Protein AF-A0A0G1Y356-F1 (afdb_monomer_lite)

pLDDT: mean 76.38, std 13.42, range [45.78, 93.81]

Foldseek 3Di:
DDDPPDPVPVVDPPDQFDDQDPNDGDGPVNVVVVVVLVCCLVCVVVVCVVVVHDDDPVRVVVVSVVVVVCCVVVVLVVCCVPPNVVCVVPPVVVSVPPVDDDPDPVVVD

Secondary structure (DSSP, 8-state):
------GGGTTS-S-SEEEEETTEEEEHHHHHHHHHHHHHHHHHHHHHHHTT----HHHHHHHHHHHHHHHHHHHHHHHHHHH-HHHHHH-TTTTT-TT-PPPPGGG--

Sequence (109 aa):
MIAKSYDMFSLFPSRRVALEVFGFPIHWYGIMYLLAFLLAYFLLPRLQRQRGVSLLRDDWATVLSWGVIGVLVGGRLGYVLFYAPELLLRDPLEDLKVWRRLPSPASRA

Radius of gyration: 20.51 Å; chains: 1; bounding box: 39×59×53 Å

Structure (mmCIF, N/CA/C/O backbone):
data_AF-A0A0G1Y356-F1
#
_entry.id   AF-A0A0G1Y356-F1
#
loop_
_atom_site.group_PDB
_atom_site.id
_atom_site.type_symbol
_atom_site.label_atom_id
_atom_site.label_alt_id
_atom_site.label_comp_id
_atom_site.label_asym_id
_atom_site.label_entity_id
_atom_site.label_seq_id
_atom_site.pdbx_PDB_ins_code
_atom_site.Cartn_x
_atom_site.Cartn_y
_atom_site.Cartn_z
_atom_site.occupancy
_atom_site.B_iso_or_equiv
_atom_site.auth_seq_id
_atom_site.auth_comp_id
_atom_site.auth_asym_id
_atom_site.auth_atom_id
_atom_site.pdbx_PDB_model_num
ATOM 1 N N . MET A 1 1 ? 11.962 -48.893 -7.503 1.00 51.31 1 MET A N 1
ATOM 2 C CA . MET A 1 1 ? 12.078 -47.987 -6.342 1.00 51.31 1 MET A CA 1
ATOM 3 C C . MET A 1 1 ? 12.840 -46.760 -6.821 1.00 51.31 1 MET A C 1
ATOM 5 O O . MET A 1 1 ? 13.997 -46.945 -7.145 1.00 51.31 1 MET A O 1
ATOM 9 N N . ILE A 1 2 ? 12.178 -45.606 -7.002 1.00 45.78 2 ILE A N 1
ATOM 10 C CA . ILE A 1 2 ? 12.708 -44.222 -6.936 1.00 45.78 2 ILE A CA 1
ATOM 11 C C . ILE A 1 2 ? 11.519 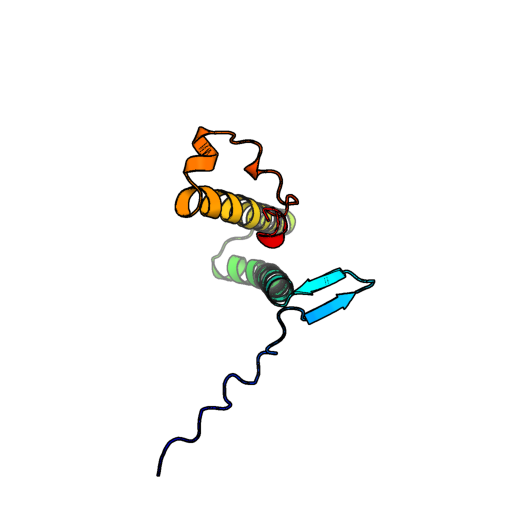-43.269 -7.193 1.00 45.78 2 ILE A C 1
ATOM 13 O O . ILE A 1 2 ? 10.895 -43.306 -8.245 1.00 45.78 2 ILE A O 1
ATOM 17 N N . ALA A 1 3 ? 11.184 -42.528 -6.133 1.00 46.12 3 ALA A N 1
ATOM 18 C CA . ALA A 1 3 ? 10.336 -41.340 -5.995 1.00 46.12 3 ALA A CA 1
ATOM 19 C C . ALA A 1 3 ? 9.134 -41.133 -6.947 1.00 46.12 3 ALA A C 1
ATOM 21 O O . ALA A 1 3 ? 9.274 -40.664 -8.072 1.00 46.12 3 ALA A O 1
ATOM 22 N N . LYS A 1 4 ? 7.917 -41.302 -6.402 1.00 49.59 4 LYS A N 1
ATOM 23 C CA . LYS A 1 4 ? 6.765 -40.463 -6.775 1.00 49.59 4 LYS A CA 1
ATOM 24 C C . LYS A 1 4 ? 7.175 -39.002 -6.545 1.00 49.59 4 LYS A C 1
ATOM 26 O O . LYS A 1 4 ? 7.197 -38.552 -5.402 1.00 49.59 4 LYS A O 1
ATOM 31 N N . SER A 1 5 ? 7.556 -38.296 -7.606 1.00 53.97 5 SER A N 1
ATOM 32 C CA . SER A 1 5 ? 7.745 -36.846 -7.568 1.00 53.97 5 SER A CA 1
ATOM 33 C C . SER A 1 5 ? 6.423 -36.205 -7.166 1.00 53.97 5 SER A C 1
ATOM 35 O O . SER A 1 5 ? 5.384 -36.487 -7.752 1.00 53.97 5 SER A O 1
ATOM 37 N N . TYR A 1 6 ? 6.452 -35.411 -6.103 1.00 59.44 6 TYR A N 1
ATOM 38 C CA . TYR A 1 6 ? 5.269 -34.824 -5.495 1.00 59.44 6 TYR A CA 1
ATOM 39 C C . TYR A 1 6 ? 4.545 -33.886 -6.477 1.00 59.44 6 TYR A C 1
ATOM 41 O O . TYR A 1 6 ? 4.908 -32.720 -6.611 1.00 59.44 6 TYR A O 1
ATOM 49 N N . ASP A 1 7 ? 3.444 -34.366 -7.060 1.00 58.03 7 ASP A N 1
ATOM 50 C CA . ASP A 1 7 ? 2.407 -33.585 -7.763 1.00 58.03 7 ASP A CA 1
ATOM 51 C C . ASP A 1 7 ? 1.726 -32.520 -6.873 1.00 58.03 7 ASP A C 1
ATOM 53 O O . ASP A 1 7 ? 0.841 -31.788 -7.313 1.00 58.03 7 ASP A O 1
ATOM 57 N N . MET A 1 8 ? 2.139 -32.388 -5.611 1.00 54.41 8 MET A N 1
ATOM 58 C CA . MET A 1 8 ? 1.540 -31.516 -4.600 1.00 54.41 8 MET A CA 1
ATOM 59 C C . MET A 1 8 ? 1.661 -30.012 -4.916 1.00 54.41 8 MET A C 1
ATOM 61 O O . MET A 1 8 ? 0.864 -29.225 -4.413 1.00 54.41 8 MET A O 1
ATOM 65 N N . PHE A 1 9 ? 2.593 -29.605 -5.789 1.00 55.94 9 PHE A N 1
ATOM 66 C CA . PHE A 1 9 ? 2.764 -28.209 -6.234 1.00 55.94 9 PHE A CA 1
ATOM 67 C C . PHE A 1 9 ? 2.296 -27.941 -7.674 1.00 55.94 9 PHE A C 1
ATOM 69 O O . PHE A 1 9 ? 2.567 -26.876 -8.222 1.00 55.94 9 PHE A O 1
ATOM 76 N N . SER A 1 10 ? 1.543 -28.864 -8.278 1.00 54.12 10 SER A N 1
ATOM 77 C CA . SER A 1 10 ? 0.862 -28.642 -9.567 1.00 54.12 10 SER A CA 1
ATOM 78 C C . SER A 1 10 ? -0.413 -27.787 -9.451 1.00 54.12 10 SER A C 1
ATOM 80 O O . SER A 1 10 ? -0.983 -27.381 -10.461 1.00 54.12 10 SER A O 1
ATOM 82 N N . LEU A 1 11 ? -0.841 -27.469 -8.220 1.00 58.06 11 LEU A N 1
ATOM 83 C CA . LEU A 1 11 ? -1.989 -26.600 -7.926 1.00 58.06 11 LEU A CA 1
ATOM 84 C C . LEU A 1 11 ? -1.782 -25.146 -8.368 1.00 58.06 11 LEU A C 1
ATOM 86 O O . LEU A 1 11 ? -2.759 -24.437 -8.609 1.00 58.06 11 LEU A O 1
ATOM 90 N N . PHE A 1 12 ? -0.531 -24.688 -8.469 1.00 59.97 12 PHE A N 1
ATOM 91 C CA . PHE A 1 12 ? -0.240 -23.332 -8.914 1.00 59.97 12 PHE A CA 1
ATOM 92 C C . PHE A 1 12 ? -0.003 -23.329 -10.425 1.00 59.97 12 PHE A C 1
ATOM 94 O O . PHE A 1 12 ? 0.909 -24.010 -10.901 1.00 59.97 12 PHE A O 1
ATOM 101 N N . PRO A 1 13 ? -0.790 -22.571 -11.205 1.00 61.28 13 PRO A N 1
ATOM 102 C CA . PRO A 1 13 ? -0.576 -22.484 -12.639 1.00 61.28 13 PRO A CA 1
ATOM 103 C C . PRO A 1 13 ? 0.838 -21.965 -12.909 1.00 61.28 13 PRO A C 1
ATOM 105 O O . PRO A 1 13 ? 1.231 -20.904 -12.431 1.00 61.28 13 PRO A O 1
ATOM 108 N N . SER A 1 14 ? 1.597 -22.689 -13.732 1.00 61.44 14 SER A N 1
ATOM 109 C CA . SER A 1 14 ? 2.949 -22.302 -14.168 1.00 61.44 14 SER A CA 1
ATOM 110 C C . SER A 1 14 ? 2.990 -20.973 -14.943 1.00 61.44 14 SER A C 1
ATOM 112 O O . SER A 1 14 ? 4.061 -20.441 -15.240 1.00 61.44 14 SER A O 1
ATOM 114 N N . ARG A 1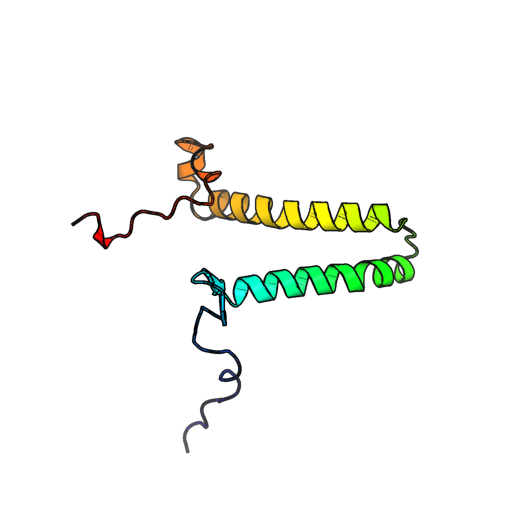 15 ? 1.820 -20.410 -15.276 1.00 68.19 15 ARG A N 1
ATOM 115 C CA . ARG A 1 15 ? 1.657 -19.133 -15.972 1.00 68.19 15 ARG A CA 1
ATOM 116 C C . ARG A 1 15 ? 1.645 -17.975 -14.974 1.00 68.19 15 ARG A C 1
ATOM 118 O O . ARG A 1 15 ? 0.803 -17.911 -14.087 1.00 68.19 15 ARG A O 1
ATOM 125 N N . ARG A 1 16 ? 2.550 -17.009 -15.174 1.00 70.81 16 ARG A N 1
ATOM 126 C CA . ARG A 1 16 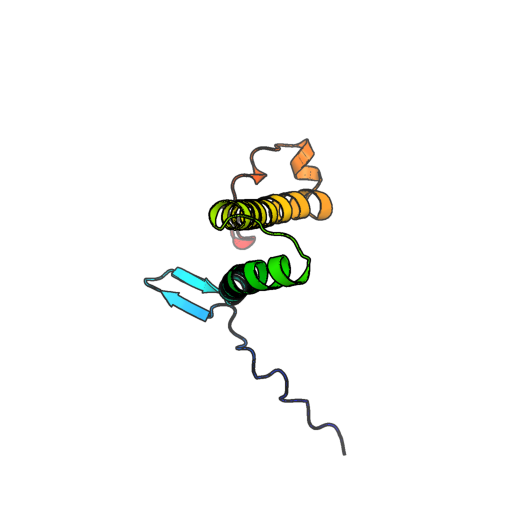? 2.646 -15.769 -14.372 1.00 70.81 16 ARG A CA 1
ATOM 127 C C . ARG A 1 16 ? 1.403 -14.874 -14.488 1.00 70.81 16 ARG A C 1
ATOM 129 O O . ARG A 1 16 ? 1.075 -14.156 -13.543 1.00 70.81 16 ARG A O 1
ATOM 136 N N . VAL A 1 17 ? 0.722 -14.936 -15.632 1.00 78.69 17 VAL A N 1
ATOM 137 C CA . VAL A 1 17 ? -0.528 -14.221 -15.918 1.00 78.69 17 VAL A CA 1
ATOM 138 C C . VAL A 1 17 ? -1.702 -15.123 -15.549 1.00 78.69 17 VAL A C 1
ATOM 140 O O . VAL A 1 17 ? -1.780 -16.262 -16.006 1.00 78.69 17 VAL A O 1
ATOM 143 N N . ALA A 1 18 ? -2.585 -14.615 -14.697 1.00 79.06 18 ALA A N 1
ATOM 144 C CA . ALA A 1 18 ? -3.803 -15.281 -14.265 1.00 79.06 18 ALA A CA 1
ATOM 145 C C . ALA A 1 18 ? -4.938 -15.076 -15.272 1.00 79.06 18 ALA A C 1
ATOM 147 O O . ALA A 1 18 ? -5.586 -16.035 -15.677 1.00 79.06 18 ALA A O 1
ATOM 148 N N . LEU A 1 19 ? -5.169 -13.823 -15.669 1.00 81.19 19 LEU A N 1
ATOM 149 C CA . LEU A 1 19 ? -6.268 -13.419 -16.542 1.00 81.19 19 LEU A CA 1
ATOM 150 C C . LEU A 1 19 ? -5.784 -12.312 -17.475 1.00 81.19 19 LEU A C 1
ATOM 152 O O . LEU A 1 19 ? -5.019 -11.447 -17.059 1.00 81.19 19 LEU A O 1
ATOM 156 N N . GLU A 1 20 ? -6.255 -12.304 -18.715 1.00 82.06 20 GLU A N 1
ATOM 157 C CA . GLU A 1 20 ? -6.087 -11.168 -19.621 1.00 82.06 20 GLU A CA 1
ATOM 158 C C . GLU A 1 20 ? -7.436 -10.478 -19.780 1.00 82.06 20 GLU A C 1
ATOM 160 O O . GLU A 1 20 ? -8.408 -11.083 -20.227 1.00 82.06 20 GLU A O 1
ATOM 165 N N . VAL A 1 21 ? -7.506 -9.213 -19.373 1.00 83.44 21 VAL A N 1
ATOM 166 C CA . VAL A 1 21 ? -8.737 -8.419 -19.416 1.00 83.44 21 VAL A CA 1
ATOM 167 C C . VAL A 1 21 ? -8.511 -7.260 -20.376 1.00 83.44 21 VAL A C 1
ATOM 169 O O . VAL A 1 21 ? -7.680 -6.399 -20.109 1.00 83.44 21 VAL A O 1
ATOM 172 N N . PHE A 1 22 ? -9.207 -7.256 -21.518 1.00 81.00 22 PHE A N 1
ATOM 173 C CA . PHE A 1 22 ? -9.077 -6.227 -22.567 1.00 81.00 22 PHE A CA 1
ATOM 174 C C . PHE A 1 22 ? -7.619 -5.926 -22.986 1.00 81.00 22 PHE A C 1
ATOM 176 O O . PHE A 1 22 ? -7.260 -4.780 -23.236 1.00 81.00 22 PHE A O 1
ATOM 183 N N . GLY A 1 23 ? -6.756 -6.948 -23.033 1.00 81.44 23 GLY A N 1
ATOM 184 C CA . GLY A 1 23 ? -5.333 -6.792 -23.370 1.00 81.44 23 GLY A CA 1
ATOM 185 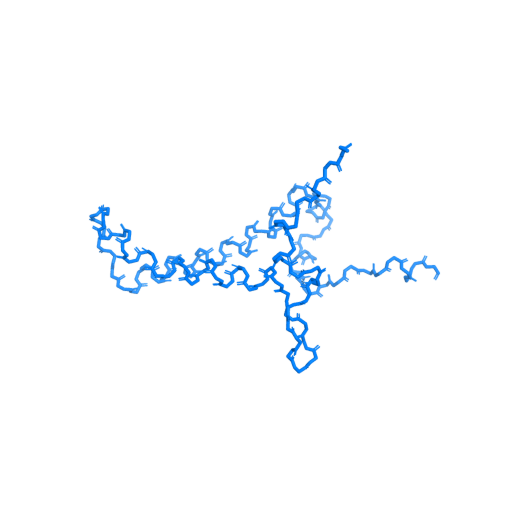C C . GLY A 1 23 ? -4.422 -6.397 -22.199 1.00 81.44 23 GLY A C 1
ATOM 186 O O . GLY A 1 23 ? -3.220 -6.230 -22.396 1.00 81.44 23 GLY A O 1
ATOM 187 N N . PHE A 1 24 ? -4.951 -6.2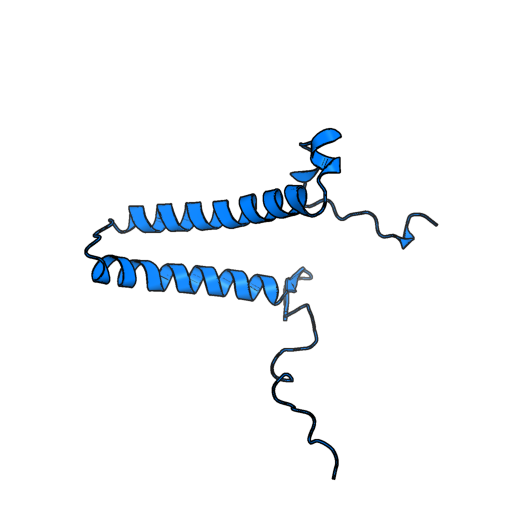89 -20.975 1.00 80.00 24 PHE A N 1
ATOM 188 C CA . PHE A 1 24 ? -4.157 -6.087 -19.763 1.00 80.00 24 PHE A CA 1
ATOM 189 C C . PHE A 1 24 ? -3.931 -7.415 -19.021 1.00 80.00 24 PHE A C 1
ATOM 191 O O . PHE A 1 24 ? -4.897 -8.013 -18.533 1.00 80.00 24 PHE A O 1
ATOM 198 N N . PRO A 1 25 ? -2.672 -7.884 -18.895 1.00 80.62 25 PRO A N 1
ATOM 199 C CA . PRO A 1 25 ? -2.360 -9.112 -18.173 1.00 80.62 25 PRO A CA 1
ATOM 200 C C . PRO A 1 25 ? -2.405 -8.888 -16.654 1.00 80.62 25 PRO A C 1
ATOM 202 O O . PRO A 1 25 ? -1.551 -8.219 -16.064 1.00 80.62 25 PRO A O 1
ATOM 205 N N . ILE A 1 26 ? -3.388 -9.500 -16.000 1.00 84.56 26 ILE A N 1
ATOM 206 C CA . ILE A 1 26 ? -3.510 -9.582 -14.545 1.00 84.56 26 ILE A CA 1
ATOM 207 C C . ILE A 1 26 ? -2.672 -10.759 -14.067 1.00 84.56 26 ILE A C 1
ATOM 209 O O . ILE A 1 26 ? -2.874 -11.898 -14.480 1.00 84.56 26 ILE A O 1
ATOM 213 N N . HIS A 1 27 ? -1.731 -10.494 -13.171 1.00 86.38 27 HIS A N 1
ATOM 214 C CA . HIS A 1 27 ? -0.811 -11.502 -12.659 1.00 86.38 27 HIS A CA 1
ATOM 215 C C . HIS A 1 27 ? -1.287 -12.078 -11.324 1.00 86.38 27 HIS A C 1
ATOM 217 O O . HIS A 1 27 ? -1.923 -11.383 -10.529 1.00 86.38 27 HIS A O 1
ATOM 223 N N . TRP A 1 28 ? -0.900 -13.323 -11.030 1.00 85.62 28 TRP A N 1
ATOM 224 C CA . TRP A 1 28 ? -1.252 -13.990 -9.769 1.00 85.62 28 TRP A CA 1
ATOM 225 C C . TRP A 1 28 ? -0.789 -13.232 -8.528 1.00 85.62 28 TRP A C 1
ATOM 227 O O . TRP A 1 28 ? -1.526 -13.170 -7.547 1.00 85.62 28 TRP A O 1
ATOM 237 N N . TYR A 1 29 ? 0.386 -12.597 -8.572 1.00 84.88 29 TYR A N 1
ATOM 238 C CA . TYR A 1 29 ? 0.872 -11.809 -7.437 1.00 84.88 29 TYR A CA 1
ATOM 239 C C . TYR A 1 29 ? -0.081 -10.650 -7.104 1.00 84.88 29 TYR A C 1
ATOM 241 O O . TYR A 1 29 ? -0.338 -10.391 -5.934 1.00 84.88 29 TYR A O 1
ATOM 249 N N . GLY A 1 30 ? -0.667 -9.999 -8.116 1.00 87.00 30 GLY A N 1
ATOM 250 C CA . GLY A 1 30 ? -1.635 -8.919 -7.915 1.00 87.00 30 GLY A CA 1
ATOM 251 C C . GLY A 1 30 ? -2.920 -9.418 -7.254 1.00 87.00 30 GLY A C 1
ATOM 252 O O . GLY A 1 30 ? -3.434 -8.777 -6.340 1.00 87.00 30 GLY A O 1
ATOM 253 N N . ILE A 1 31 ? -3.388 -10.605 -7.654 1.00 88.56 31 ILE A N 1
ATOM 254 C CA . ILE A 1 31 ? -4.544 -11.264 -7.031 1.00 88.56 31 ILE A CA 1
ATOM 255 C C . ILE A 1 31 ? -4.248 -11.592 -5.563 1.00 88.56 31 ILE A C 1
ATOM 257 O O . ILE A 1 31 ? -5.091 -11.353 -4.701 1.00 88.56 31 ILE A O 1
ATOM 261 N N . MET A 1 32 ? -3.048 -12.091 -5.257 1.00 90.38 32 MET A N 1
ATOM 262 C CA . MET A 1 32 ? -2.648 -12.391 -3.879 1.00 90.38 32 MET A CA 1
ATOM 263 C C . MET A 1 32 ? -2.577 -11.134 -3.004 1.00 90.38 32 MET A C 1
ATOM 265 O O . MET A 1 32 ? -3.029 -11.175 -1.862 1.00 90.38 32 MET A O 1
ATOM 269 N N . TYR A 1 33 ? -2.090 -10.005 -3.533 1.00 88.88 33 TYR A N 1
ATOM 270 C CA . TYR A 1 33 ? -2.143 -8.726 -2.815 1.00 88.88 33 TYR A CA 1
ATOM 271 C C . TYR A 1 33 ? -3.581 -8.300 -2.517 1.00 88.88 33 TYR A C 1
ATOM 273 O O . TYR A 1 33 ? -3.894 -7.958 -1.377 1.00 88.88 33 TYR A O 1
ATOM 281 N N . LEU A 1 34 ? -4.473 -8.369 -3.510 1.00 90.75 34 LEU A N 1
ATOM 282 C CA . LEU A 1 34 ? -5.884 -8.040 -3.311 1.00 90.75 34 LEU A CA 1
ATOM 283 C C . LEU A 1 34 ? -6.519 -8.937 -2.241 1.00 90.75 34 LEU A C 1
ATOM 285 O O . LEU A 1 34 ? -7.201 -8.441 -1.346 1.00 90.75 34 LEU A O 1
ATOM 289 N N . LEU A 1 35 ? -6.251 -10.244 -2.293 1.00 93.50 35 LEU A N 1
ATOM 290 C CA . LEU A 1 35 ? -6.739 -11.201 -1.305 1.00 93.50 35 LEU A CA 1
ATOM 291 C C . LEU A 1 35 ? -6.228 -10.879 0.106 1.00 93.50 35 LEU A C 1
ATOM 293 O O . LEU A 1 35 ? -7.008 -10.918 1.055 1.00 93.50 35 LEU A O 1
ATOM 297 N N . ALA A 1 36 ? -4.952 -10.514 0.253 1.00 91.25 36 ALA A N 1
ATOM 298 C CA . ALA A 1 36 ? -4.379 -10.114 1.535 1.00 91.25 36 ALA A CA 1
ATOM 299 C C . ALA A 1 36 ? -5.072 -8.867 2.114 1.00 91.25 36 ALA A C 1
ATOM 301 O O . ALA A 1 36 ? -5.416 -8.848 3.297 1.00 91.25 36 ALA A O 1
ATOM 302 N N . PHE A 1 37 ? -5.341 -7.852 1.287 1.00 91.38 37 PHE A N 1
ATOM 303 C CA . PHE A 1 37 ? -6.049 -6.646 1.728 1.00 91.38 37 PHE A CA 1
ATOM 304 C C . PHE A 1 37 ? -7.518 -6.912 2.070 1.00 91.38 37 PHE A C 1
ATOM 306 O O . PHE A 1 37 ? -8.015 -6.386 3.066 1.00 91.38 37 PHE A O 1
ATOM 313 N N . LEU A 1 38 ? -8.202 -7.769 1.306 1.00 93.31 38 LEU A N 1
ATOM 314 C CA . LEU A 1 38 ? -9.564 -8.204 1.624 1.00 93.31 38 LEU A CA 1
ATOM 315 C C . LEU A 1 38 ? -9.607 -8.950 2.960 1.00 93.31 38 LEU A C 1
ATOM 317 O O . LEU A 1 38 ? -10.436 -8.643 3.815 1.00 93.31 38 LEU A O 1
ATOM 321 N N . LEU A 1 39 ? -8.686 -9.892 3.175 1.00 93.81 39 LEU A N 1
ATOM 322 C CA . LEU A 1 39 ? -8.565 -10.598 4.449 1.00 93.81 39 LEU A CA 1
ATOM 323 C C . LEU A 1 39 ? -8.328 -9.617 5.599 1.00 93.81 39 LEU A C 1
ATOM 325 O O . LEU A 1 39 ? -9.032 -9.692 6.604 1.00 93.81 39 LEU A O 1
ATOM 329 N N . ALA A 1 40 ? -7.411 -8.660 5.440 1.00 89.94 40 ALA A N 1
ATOM 330 C CA . ALA A 1 40 ? -7.176 -7.624 6.441 1.00 89.94 40 ALA A CA 1
ATOM 331 C C . ALA A 1 40 ? -8.464 -6.841 6.753 1.00 89.94 40 ALA A C 1
ATOM 333 O O . ALA A 1 40 ? -8.837 -6.735 7.922 1.00 89.94 40 ALA A O 1
ATOM 334 N N . TYR A 1 41 ? -9.195 -6.390 5.730 1.00 90.44 41 TYR A N 1
ATOM 335 C CA . TYR A 1 41 ? -10.465 -5.671 5.881 1.00 90.44 41 TYR A CA 1
ATOM 336 C C . TYR A 1 41 ? -11.505 -6.453 6.700 1.00 90.44 41 TYR A C 1
ATOM 338 O O . TYR A 1 41 ? -12.174 -5.884 7.562 1.00 90.44 41 TYR A O 1
ATOM 346 N N . PHE A 1 42 ? -11.627 -7.766 6.484 1.00 90.50 42 PHE A N 1
ATOM 347 C CA . PHE A 1 42 ? -12.584 -8.602 7.220 1.00 90.50 42 PHE A CA 1
ATOM 348 C C . PHE A 1 42 ? -12.105 -9.030 8.616 1.00 90.50 42 PHE A C 1
ATOM 350 O O . PHE A 1 42 ? -12.936 -9.333 9.481 1.00 90.50 42 PHE A O 1
ATOM 357 N N . LEU A 1 43 ? -10.792 -9.107 8.847 1.00 90.50 43 LEU A N 1
ATOM 358 C CA . LEU A 1 43 ? -10.222 -9.555 10.121 1.00 90.50 43 LEU A CA 1
ATOM 359 C C . LEU A 1 43 ? -10.051 -8.410 11.125 1.00 90.50 43 LEU A C 1
ATOM 361 O O . LEU A 1 43 ? -10.292 -8.625 12.312 1.00 90.50 43 LEU A O 1
ATOM 365 N N . LEU A 1 44 ? -9.691 -7.204 10.679 1.00 88.44 44 LEU A N 1
ATOM 366 C CA . LEU A 1 44 ? -9.442 -6.040 11.542 1.00 88.44 44 LEU A CA 1
ATOM 367 C C . LEU A 1 44 ? -10.602 -5.734 12.515 1.00 88.44 44 LEU A C 1
ATOM 369 O O . LEU A 1 44 ? -10.349 -5.653 13.721 1.00 88.44 44 LEU A O 1
ATOM 373 N N . PRO A 1 45 ? -11.876 -5.686 12.075 1.00 85.50 45 PRO A N 1
ATOM 374 C CA . PRO A 1 45 ? -13.010 -5.440 12.972 1.00 85.50 45 PRO A CA 1
ATOM 375 C C . PRO A 1 45 ? -13.255 -6.560 13.992 1.00 85.50 45 PRO A C 1
ATOM 377 O O . PRO A 1 45 ? -13.830 -6.326 15.056 1.00 85.50 45 PRO A O 1
ATOM 380 N N . ARG A 1 46 ? -12.848 -7.797 13.680 1.00 87.25 46 ARG A N 1
ATOM 381 C CA . ARG A 1 46 ? -12.930 -8.921 14.625 1.00 87.25 46 ARG A CA 1
ATOM 382 C C . ARG A 1 46 ? -11.794 -8.859 15.641 1.00 87.25 46 ARG A C 1
ATOM 384 O O . ARG A 1 46 ? -12.030 -9.036 16.833 1.00 87.25 46 ARG A O 1
ATOM 391 N N . LEU A 1 47 ? -10.587 -8.552 15.173 1.00 87.31 47 LEU A N 1
ATOM 392 C CA . LEU A 1 47 ? -9.392 -8.459 16.002 1.00 87.31 47 LEU A CA 1
ATOM 393 C C . LEU A 1 47 ? -9.478 -7.300 17.001 1.00 87.31 47 LEU A C 1
ATOM 395 O O . LEU A 1 47 ? -9.118 -7.477 18.163 1.00 87.31 47 LEU A O 1
ATOM 399 N N . GLN A 1 48 ? -10.002 -6.141 16.586 1.00 85.50 48 GLN A N 1
ATOM 400 C CA . GLN A 1 48 ? -10.154 -4.987 17.480 1.00 85.50 48 GLN A CA 1
ATOM 401 C C . GLN A 1 48 ? -11.072 -5.322 18.669 1.00 85.50 48 GLN A C 1
ATOM 403 O O . GLN A 1 48 ? -10.718 -5.064 19.817 1.00 85.50 48 GLN A O 1
ATOM 408 N N . ARG A 1 49 ? -12.189 -6.025 18.411 1.00 83.50 49 ARG A N 1
ATOM 409 C CA . ARG A 1 49 ? -13.130 -6.469 19.452 1.00 83.50 49 ARG A CA 1
ATOM 410 C C . ARG A 1 49 ? -12.476 -7.440 20.431 1.00 83.50 49 ARG A C 1
ATOM 412 O O . ARG A 1 49 ? -12.675 -7.300 21.630 1.00 83.50 49 ARG A O 1
ATOM 419 N N . GLN A 1 50 ? -11.675 -8.389 19.939 1.00 86.25 50 GLN A N 1
ATOM 420 C CA . GLN A 1 50 ? -10.947 -9.331 20.799 1.00 86.25 50 GLN A CA 1
ATOM 421 C C . GLN A 1 50 ? -9.891 -8.649 21.674 1.00 86.25 50 GLN A C 1
ATOM 423 O O . GLN A 1 50 ? -9.655 -9.086 22.794 1.00 86.25 50 GLN A O 1
ATOM 428 N N . ARG A 1 51 ? -9.257 -7.580 21.180 1.00 84.56 51 ARG A N 1
ATOM 429 C CA . ARG A 1 51 ? -8.223 -6.837 21.915 1.00 84.56 51 ARG A CA 1
ATOM 430 C C . ARG A 1 51 ? -8.776 -5.734 22.822 1.00 84.56 51 ARG A C 1
ATOM 432 O O . ARG A 1 51 ? -7.989 -4.990 23.395 1.00 84.56 51 ARG A O 1
ATOM 439 N N . GLY A 1 52 ? -10.099 -5.603 22.940 1.00 81.69 52 GLY A N 1
ATOM 440 C CA . GLY A 1 52 ? -10.731 -4.537 23.725 1.00 81.69 52 GLY A CA 1
ATOM 441 C C . GLY A 1 52 ? -10.548 -3.137 23.129 1.00 81.69 52 GLY A C 1
ATOM 442 O O . GLY A 1 52 ? -10.746 -2.146 23.822 1.00 81.69 52 GLY A O 1
ATOM 443 N N . VAL A 1 53 ? -10.172 -3.042 21.850 1.00 79.38 53 VAL A N 1
ATOM 444 C CA . VAL A 1 53 ? -9.999 -1.776 21.133 1.00 79.38 53 VAL A CA 1
ATOM 445 C C . VAL A 1 53 ? -11.261 -1.512 20.313 1.00 79.38 53 VAL A C 1
ATOM 447 O O . VAL A 1 53 ? -11.588 -2.262 19.392 1.00 79.38 53 VAL A O 1
ATOM 450 N N . SER A 1 54 ? -11.986 -0.439 20.621 1.00 75.81 54 SER A N 1
ATOM 451 C CA . SER A 1 54 ? -13.170 -0.027 19.861 1.00 75.81 54 SER A CA 1
ATOM 452 C C . SER A 1 54 ? -12.853 1.180 18.982 1.00 75.81 54 SER A C 1
ATOM 454 O O . SER A 1 54 ? -13.186 2.312 19.324 1.00 75.81 54 SER A O 1
ATOM 456 N N . LEU A 1 55 ? -12.205 0.944 17.842 1.00 77.00 55 LEU A N 1
ATOM 457 C CA . LEU A 1 55 ? -12.127 1.965 16.799 1.00 77.00 55 LEU A CA 1
ATOM 458 C C . LEU A 1 55 ? -13.497 2.110 16.128 1.00 77.00 55 LEU A C 1
ATOM 460 O O . LEU A 1 55 ? -14.165 1.100 15.852 1.00 77.00 55 LEU A O 1
ATOM 464 N N . LEU A 1 56 ? -13.902 3.355 15.852 1.00 80.62 56 LEU A N 1
ATOM 465 C CA . LEU A 1 56 ? -15.049 3.619 14.987 1.00 80.62 56 LEU A CA 1
ATOM 466 C C . LEU A 1 56 ? -14.792 3.022 13.605 1.00 80.62 56 LEU A C 1
ATOM 468 O O . LEU A 1 56 ? -13.651 2.762 13.212 1.00 80.62 56 LEU A O 1
ATOM 472 N N . ARG A 1 57 ? -15.876 2.775 12.861 1.00 75.62 57 ARG A N 1
ATOM 473 C CA . ARG A 1 57 ? -15.780 2.136 11.545 1.00 75.62 57 ARG A CA 1
ATOM 474 C C . ARG A 1 57 ? -14.834 2.890 10.603 1.00 75.62 57 ARG A C 1
ATOM 476 O O . ARG A 1 57 ? -14.083 2.256 9.866 1.00 75.62 57 ARG A O 1
ATOM 483 N N . ASP A 1 58 ? -14.856 4.211 10.679 1.00 83.00 58 ASP A N 1
ATOM 484 C CA . ASP A 1 58 ? -14.079 5.082 9.804 1.00 83.00 58 ASP A CA 1
ATOM 485 C C . ASP A 1 58 ? -12.595 5.127 10.201 1.00 83.00 58 ASP A C 1
ATOM 487 O O . ASP A 1 58 ? -11.722 5.206 9.334 1.00 83.00 58 ASP A O 1
ATOM 491 N N . ASP A 1 59 ? -12.284 4.963 11.489 1.00 85.06 59 ASP A N 1
ATOM 492 C CA . ASP A 1 59 ? -10.909 5.007 11.993 1.00 85.06 59 ASP A CA 1
ATOM 493 C C . ASP A 1 59 ? -10.101 3.790 11.535 1.00 85.06 59 ASP A C 1
ATOM 495 O O . ASP A 1 59 ? -9.014 3.931 10.975 1.00 85.06 59 ASP A O 1
ATOM 499 N N . TRP A 1 60 ? -10.621 2.570 11.717 1.00 84.19 60 TRP A N 1
ATOM 500 C CA . TRP A 1 60 ? -9.875 1.372 11.310 1.00 84.19 60 TRP A CA 1
ATOM 501 C C . TRP A 1 60 ? -9.767 1.255 9.786 1.00 84.19 60 TRP A C 1
ATOM 503 O O . TRP A 1 60 ? -8.757 0.761 9.281 1.00 84.19 60 TRP A O 1
ATOM 513 N N . ALA A 1 61 ? -10.772 1.734 9.045 1.00 86.31 61 ALA A N 1
ATOM 514 C CA . ALA A 1 61 ? -10.722 1.804 7.588 1.00 86.31 61 ALA A CA 1
ATOM 515 C C . ALA A 1 61 ? -9.648 2.799 7.118 1.00 86.31 61 ALA A C 1
ATOM 517 O O . ALA A 1 61 ? -8.907 2.512 6.172 1.00 86.31 61 ALA A O 1
ATOM 518 N N . THR A 1 62 ? -9.506 3.927 7.819 1.00 89.81 62 THR A N 1
ATOM 519 C CA . THR A 1 62 ? -8.431 4.900 7.593 1.00 89.81 62 THR A CA 1
ATOM 520 C C . THR A 1 62 ? -7.065 4.273 7.861 1.00 89.81 62 THR A C 1
ATOM 522 O O . THR A 1 62 ? -6.184 4.347 7.005 1.00 89.81 62 THR A O 1
ATOM 525 N N . VAL A 1 63 ? -6.894 3.571 8.988 1.00 89.12 63 VAL A N 1
ATOM 526 C CA . VAL A 1 63 ? -5.642 2.857 9.303 1.00 89.12 63 VAL A CA 1
ATOM 527 C C . VAL A 1 63 ? -5.308 1.816 8.235 1.00 89.12 63 VAL A C 1
ATOM 529 O O . VAL A 1 63 ? -4.169 1.756 7.777 1.00 89.12 63 VAL A O 1
ATOM 532 N N . LEU A 1 64 ? -6.285 1.016 7.799 1.00 90.38 64 LEU A N 1
ATOM 533 C CA . LEU A 1 64 ? -6.072 0.023 6.748 1.00 90.38 64 LEU A CA 1
ATOM 534 C C . LEU A 1 64 ? -5.639 0.680 5.433 1.00 90.38 64 LEU A C 1
ATOM 536 O O . LEU A 1 64 ? -4.700 0.206 4.798 1.00 90.38 64 LEU A O 1
ATOM 540 N N . SER A 1 65 ? -6.284 1.781 5.047 1.00 90.69 65 SER A N 1
ATOM 541 C CA . SER A 1 65 ? -5.954 2.528 3.828 1.00 90.69 65 SER A CA 1
ATOM 542 C C . SER A 1 65 ? -4.527 3.080 3.877 1.00 90.69 65 SER A C 1
ATOM 544 O O . SER A 1 65 ? -3.760 2.904 2.929 1.00 90.69 65 SER A O 1
ATOM 546 N N . TRP A 1 66 ? -4.123 3.659 5.011 1.00 92.38 66 TRP A N 1
ATOM 547 C CA . TRP A 1 66 ? -2.736 4.070 5.240 1.00 92.38 66 TRP A CA 1
ATOM 548 C C . TRP A 1 66 ? -1.764 2.890 5.234 1.00 92.38 66 TRP A C 1
ATOM 550 O O . TRP A 1 66 ? -0.655 3.021 4.722 1.00 92.38 66 TRP A O 1
ATOM 560 N N . GLY A 1 67 ? -2.180 1.724 5.729 1.00 91.75 67 GLY A N 1
ATOM 561 C CA . GLY A 1 67 ? -1.411 0.486 5.638 1.00 91.75 67 GLY A CA 1
ATOM 562 C C . GLY A 1 67 ? -1.147 0.063 4.192 1.00 91.75 67 GLY A C 1
ATOM 563 O O . GLY A 1 67 ? -0.014 -0.268 3.853 1.00 91.75 67 GLY A O 1
ATOM 564 N N . VAL A 1 68 ? -2.155 0.136 3.314 1.00 91.75 68 VAL A N 1
ATOM 565 C CA . VAL A 1 68 ? -1.996 -0.142 1.873 1.00 91.75 68 VAL A CA 1
ATOM 566 C C . VAL A 1 68 ? -0.975 0.810 1.249 1.00 91.75 68 VAL A C 1
ATOM 568 O O . VAL A 1 68 ? -0.056 0.362 0.563 1.00 91.75 68 VAL A O 1
ATOM 571 N N . ILE A 1 69 ? -1.092 2.113 1.526 1.00 91.94 69 ILE A N 1
ATOM 572 C CA . ILE A 1 69 ? -0.135 3.124 1.051 1.00 91.94 69 ILE A CA 1
ATOM 573 C C . ILE A 1 69 ? 1.272 2.815 1.580 1.00 91.94 69 ILE A C 1
ATOM 575 O O . ILE A 1 69 ? 2.234 2.829 0.816 1.00 91.94 69 ILE A O 1
ATOM 579 N N . GLY A 1 70 ? 1.390 2.468 2.862 1.00 92.50 70 GLY A N 1
ATOM 580 C CA . GLY A 1 70 ? 2.649 2.091 3.496 1.00 92.50 70 GLY A CA 1
ATOM 581 C C . GLY A 1 70 ? 3.304 0.869 2.852 1.00 92.50 70 GLY A C 1
ATOM 582 O O . GLY A 1 70 ? 4.513 0.874 2.648 1.00 92.50 70 GLY A O 1
ATOM 583 N N . VAL A 1 71 ? 2.532 -0.147 2.457 1.00 90.31 71 VAL A N 1
ATOM 584 C CA . VAL A 1 71 ? 3.055 -1.318 1.730 1.00 90.31 71 VAL A CA 1
ATOM 585 C C . VAL A 1 71 ? 3.564 -0.927 0.344 1.00 90.31 71 VAL A C 1
ATOM 587 O O . VAL A 1 71 ? 4.639 -1.371 -0.056 1.00 90.31 71 VAL A O 1
ATOM 590 N N . LEU A 1 72 ? 2.829 -0.084 -0.385 1.00 87.44 72 LEU A N 1
ATOM 591 C CA . LEU A 1 72 ? 3.228 0.366 -1.722 1.00 87.44 72 LEU A CA 1
ATOM 592 C C . LEU A 1 72 ? 4.511 1.205 -1.677 1.00 87.44 72 LEU A C 1
ATOM 594 O O . LEU A 1 72 ? 5.466 0.924 -2.404 1.00 87.44 72 LEU A O 1
ATOM 598 N N . VAL A 1 73 ? 4.550 2.205 -0.796 1.00 88.50 73 VAL A N 1
ATOM 599 C CA . VAL A 1 73 ? 5.707 3.094 -0.627 1.00 88.50 73 VAL A CA 1
ATOM 600 C C . VAL A 1 73 ? 6.885 2.331 -0.024 1.00 88.50 73 VAL A C 1
ATOM 602 O O . VAL A 1 73 ? 7.998 2.405 -0.537 1.00 88.50 73 VAL A O 1
ATOM 605 N N . GLY A 1 74 ? 6.642 1.545 1.024 1.00 87.62 74 GLY A N 1
ATOM 606 C CA . GLY A 1 74 ? 7.658 0.752 1.710 1.00 87.62 74 GLY A CA 1
ATOM 607 C C . GLY A 1 74 ? 8.272 -0.323 0.820 1.00 87.62 74 GLY A C 1
ATOM 608 O O . GLY A 1 74 ? 9.482 -0.513 0.853 1.00 87.62 74 GLY A O 1
ATOM 609 N N . GLY A 1 75 ? 7.480 -0.973 -0.037 1.00 85.75 75 GLY A N 1
ATOM 610 C CA . GLY A 1 75 ? 7.995 -1.921 -1.024 1.00 85.75 75 GLY A CA 1
ATOM 611 C C . GLY A 1 75 ? 8.950 -1.260 -2.018 1.00 85.75 75 GLY A C 1
ATOM 612 O O . GLY A 1 75 ? 9.991 -1.831 -2.347 1.00 85.75 75 GLY A O 1
ATOM 613 N N . ARG A 1 76 ? 8.641 -0.030 -2.453 1.00 82.25 76 ARG A N 1
ATOM 614 C CA . ARG A 1 76 ? 9.511 0.714 -3.367 1.00 82.25 76 ARG A CA 1
ATOM 615 C C . ARG A 1 76 ? 10.778 1.213 -2.683 1.00 82.25 76 ARG A C 1
ATOM 617 O O . ARG A 1 76 ? 11.869 0.967 -3.184 1.00 82.25 76 ARG A O 1
ATOM 624 N N . LEU A 1 77 ? 10.646 1.830 -1.512 1.00 84.12 77 LEU A N 1
ATOM 625 C CA . LEU A 1 77 ? 11.794 2.274 -0.721 1.00 84.12 77 LEU A CA 1
ATOM 626 C C . LEU A 1 77 ? 12.705 1.102 -0.341 1.00 84.12 77 LEU A C 1
ATOM 628 O O . LEU A 1 77 ? 13.920 1.211 -0.459 1.00 84.12 77 LEU A O 1
ATOM 632 N N . GLY A 1 78 ? 12.130 -0.038 0.047 1.00 85.88 78 GLY A N 1
ATOM 633 C CA . GLY A 1 78 ? 12.879 -1.257 0.336 1.00 85.88 78 GLY A CA 1
ATOM 634 C C . GLY A 1 78 ? 13.663 -1.754 -0.877 1.00 85.88 78 GLY A C 1
ATOM 635 O O . GLY A 1 78 ? 14.840 -2.076 -0.748 1.00 85.88 78 GLY A O 1
ATOM 636 N N . TYR A 1 79 ? 13.056 -1.759 -2.069 1.00 82.25 79 TYR A N 1
ATOM 637 C CA . TYR A 1 79 ? 13.775 -2.110 -3.295 1.00 82.25 79 TYR A CA 1
ATOM 638 C C . TYR A 1 79 ? 15.004 -1.219 -3.505 1.00 82.25 79 TYR A C 1
ATOM 640 O O . TYR A 1 79 ? 16.101 -1.729 -3.709 1.00 82.25 79 TYR A O 1
ATOM 648 N N . VAL A 1 80 ? 14.844 0.100 -3.396 1.00 81.00 80 VAL A N 1
ATOM 649 C CA . VAL A 1 80 ? 15.953 1.040 -3.595 1.00 81.00 80 VAL A CA 1
ATOM 650 C C . VAL A 1 80 ? 17.049 0.844 -2.554 1.00 81.00 80 VAL A C 1
ATOM 652 O O . VAL A 1 80 ? 18.218 0.743 -2.909 1.00 81.00 80 VAL A O 1
ATOM 655 N N . LEU A 1 81 ? 16.680 0.746 -1.278 1.00 83.12 81 LEU A N 1
ATOM 656 C CA . LEU A 1 81 ? 17.642 0.628 -0.184 1.00 83.12 81 LEU A CA 1
ATOM 657 C C . LEU A 1 81 ? 18.474 -0.657 -0.264 1.00 83.12 81 LEU A C 1
ATOM 659 O O . LEU A 1 81 ? 19.663 -0.622 0.041 1.00 83.12 81 LEU A O 1
ATOM 663 N N . PHE A 1 82 ? 17.869 -1.778 -0.669 1.00 85.25 82 PHE A N 1
ATOM 664 C CA . PHE A 1 82 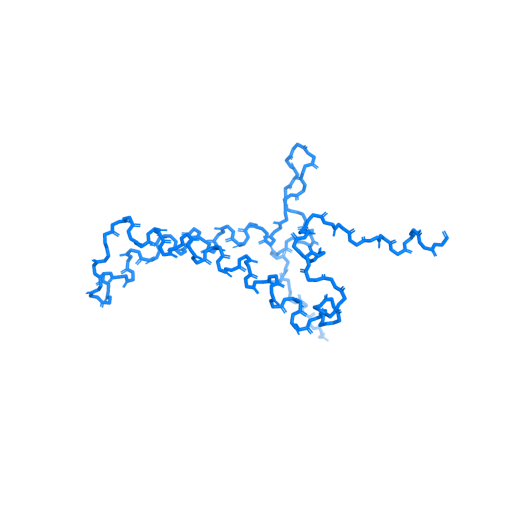? 18.541 -3.082 -0.658 1.00 85.25 82 PHE A CA 1
ATOM 665 C C . PHE A 1 82 ? 19.112 -3.513 -2.011 1.00 85.25 82 PHE A C 1
ATOM 667 O O . PHE A 1 82 ? 20.121 -4.213 -2.036 1.00 85.25 82 PHE A O 1
ATOM 674 N N . TYR A 1 83 ? 18.482 -3.132 -3.123 1.00 77.62 83 TYR A N 1
ATOM 675 C CA . TYR A 1 83 ? 18.838 -3.629 -4.459 1.00 77.62 83 TYR A CA 1
ATOM 676 C C . TYR A 1 83 ? 19.398 -2.557 -5.385 1.00 77.62 83 TYR A C 1
ATOM 678 O O . TYR A 1 83 ? 20.021 -2.908 -6.384 1.00 77.62 83 TYR A O 1
ATOM 686 N N . ALA A 1 84 ? 19.163 -1.275 -5.100 1.00 75.31 84 ALA A N 1
ATOM 687 C CA . ALA A 1 84 ? 19.552 -0.197 -6.000 1.00 75.31 84 ALA A CA 1
ATOM 688 C C . ALA A 1 84 ? 20.052 1.064 -5.260 1.00 75.31 84 ALA A C 1
ATOM 690 O O . ALA A 1 84 ? 19.589 2.172 -5.550 1.00 75.31 84 ALA A O 1
ATOM 691 N N . PRO A 1 85 ? 20.994 0.938 -4.303 1.00 76.38 85 PRO A N 1
ATOM 692 C CA . PRO A 1 85 ? 21.416 2.060 -3.468 1.00 76.38 85 PRO A CA 1
ATOM 693 C C . PRO A 1 85 ? 22.098 3.171 -4.280 1.00 76.38 85 PRO A C 1
ATOM 695 O O . PRO A 1 85 ? 21.976 4.345 -3.934 1.00 76.38 85 PRO A O 1
ATOM 698 N N . GLU A 1 86 ? 22.751 2.847 -5.401 1.00 73.44 86 GLU A N 1
ATOM 699 C CA . GLU A 1 86 ? 23.316 3.852 -6.309 1.00 73.44 86 GLU A CA 1
ATOM 700 C C . GLU A 1 86 ? 22.279 4.805 -6.935 1.00 73.44 86 GLU A C 1
ATOM 702 O O . GLU A 1 86 ? 22.642 5.927 -7.300 1.00 73.44 86 GLU A O 1
ATOM 707 N N . LEU A 1 87 ? 20.999 4.416 -7.037 1.00 69.25 87 LEU A N 1
ATOM 708 C CA . LEU A 1 87 ? 19.945 5.310 -7.536 1.00 69.25 87 LEU A CA 1
ATOM 709 C C . LEU A 1 87 ? 19.646 6.459 -6.564 1.00 69.25 87 LEU A C 1
ATOM 711 O O . LEU A 1 87 ? 19.320 7.552 -7.025 1.00 69.25 87 LEU A O 1
ATOM 715 N N . LEU A 1 88 ? 19.831 6.261 -5.252 1.00 68.00 88 LEU A N 1
ATOM 716 C CA . LEU A 1 88 ? 19.655 7.324 -4.249 1.00 68.00 88 LEU A CA 1
ATOM 717 C C . LEU A 1 88 ? 20.656 8.466 -4.436 1.00 68.00 88 LEU A C 1
ATOM 719 O O . LEU A 1 88 ? 20.332 9.617 -4.159 1.00 68.00 88 LEU A O 1
ATOM 723 N N . LEU A 1 89 ? 21.869 8.146 -4.894 1.00 69.06 89 LEU A N 1
ATOM 724 C CA . LEU A 1 89 ? 22.967 9.105 -5.036 1.00 69.06 89 LEU A CA 1
ATOM 725 C C . LEU A 1 89 ? 22.944 9.854 -6.370 1.00 69.06 89 LEU A C 1
ATOM 727 O O . LEU A 1 89 ? 23.520 10.935 -6.465 1.00 69.06 89 LEU A O 1
ATOM 731 N N . ARG A 1 90 ? 22.332 9.274 -7.408 1.00 68.62 90 ARG A N 1
ATOM 732 C CA . ARG A 1 90 ? 22.332 9.853 -8.757 1.00 68.62 90 ARG A CA 1
ATOM 733 C C . ARG A 1 90 ? 21.093 10.681 -9.050 1.00 68.62 90 ARG A C 1
ATOM 735 O O . ARG A 1 90 ? 21.244 11.777 -9.574 1.00 68.62 90 ARG A O 1
ATOM 742 N N . ASP A 1 91 ? 19.900 10.164 -8.750 1.00 67.50 91 ASP A N 1
ATOM 743 C CA . ASP A 1 91 ? 18.660 10.891 -9.025 1.00 67.50 91 ASP A CA 1
ATOM 744 C C . ASP A 1 91 ? 17.460 10.300 -8.244 1.00 67.50 91 ASP A C 1
ATOM 746 O O . ASP A 1 91 ? 16.813 9.352 -8.703 1.00 67.50 91 ASP A O 1
ATOM 750 N N . PRO A 1 92 ? 17.130 10.830 -7.051 1.00 66.69 92 PRO A N 1
ATOM 751 C CA . PRO A 1 92 ? 16.115 10.240 -6.172 1.00 66.69 92 PRO A CA 1
ATOM 752 C C . PRO A 1 92 ? 14.685 10.286 -6.744 1.00 66.69 92 PRO A C 1
ATOM 754 O O . PRO A 1 92 ? 13.820 9.537 -6.291 1.00 66.69 92 PRO A O 1
ATOM 757 N N . LEU A 1 93 ? 14.415 11.133 -7.746 1.00 66.94 93 LEU A N 1
ATOM 758 C CA . LEU A 1 93 ? 13.088 11.281 -8.361 1.00 66.94 93 LEU A CA 1
ATOM 759 C C . LEU A 1 93 ? 12.860 10.349 -9.563 1.00 66.94 93 LEU A C 1
ATOM 761 O O . LEU A 1 93 ? 11.712 10.138 -9.963 1.00 66.94 93 LEU A O 1
ATOM 765 N N . GLU A 1 94 ? 13.914 9.766 -10.144 1.00 65.38 94 GLU A N 1
ATOM 766 C CA . GLU A 1 94 ? 13.782 8.776 -11.225 1.00 65.38 94 GLU A CA 1
ATOM 767 C C . GLU A 1 94 ? 13.073 7.506 -10.737 1.00 65.38 94 GLU A C 1
ATOM 769 O O . GLU A 1 94 ? 12.299 6.911 -11.489 1.00 65.38 94 GLU A O 1
ATOM 774 N N . ASP A 1 95 ? 13.269 7.124 -9.473 1.00 62.41 95 ASP A N 1
ATOM 775 C CA . ASP A 1 95 ? 12.725 5.877 -8.938 1.00 62.41 95 ASP A CA 1
ATOM 776 C C . ASP A 1 95 ? 11.223 5.939 -8.600 1.00 62.41 95 ASP A C 1
ATOM 778 O O . ASP A 1 95 ? 10.533 4.918 -8.602 1.00 62.41 95 ASP A O 1
ATOM 782 N N . LEU A 1 96 ? 10.667 7.144 -8.427 1.00 64.06 96 LEU A N 1
ATOM 783 C CA . LEU A 1 96 ? 9.219 7.346 -8.286 1.00 64.06 96 LEU A CA 1
ATOM 784 C C . LEU A 1 96 ? 8.451 7.058 -9.584 1.00 64.06 96 LEU A C 1
ATOM 786 O O . LEU A 1 96 ? 7.225 6.921 -9.562 1.00 64.06 96 LEU A O 1
ATOM 790 N N . LYS A 1 97 ? 9.145 6.922 -10.722 1.00 65.06 97 LYS A N 1
ATOM 791 C CA . LYS A 1 97 ? 8.542 6.528 -11.999 1.00 65.06 97 LYS A CA 1
ATOM 792 C C . LYS A 1 97 ? 8.286 5.019 -12.006 1.00 65.06 97 LYS A C 1
ATOM 794 O O . LYS A 1 97 ? 8.928 4.271 -12.741 1.00 65.06 97 LYS A O 1
ATOM 799 N N . VAL A 1 98 ? 7.293 4.571 -11.237 1.00 62.22 98 VAL A N 1
ATOM 800 C CA . VAL A 1 98 ? 6.860 3.158 -11.141 1.00 62.22 98 VAL A CA 1
ATOM 801 C C . VAL A 1 98 ? 6.540 2.550 -12.520 1.00 62.22 98 VAL A C 1
ATOM 803 O O . VAL A 1 98 ? 6.654 1.345 -12.727 1.00 62.22 98 VAL A O 1
ATOM 806 N N . TRP A 1 99 ? 6.176 3.389 -13.491 1.00 67.56 99 TRP A N 1
ATOM 807 C CA . TRP A 1 99 ? 5.832 3.016 -14.865 1.00 67.56 99 TRP A CA 1
ATOM 808 C C . TRP A 1 99 ? 7.031 2.851 -15.811 1.00 67.56 99 TRP A C 1
ATOM 810 O O . TRP A 1 99 ? 6.856 2.335 -16.919 1.00 67.56 99 TRP A O 1
ATOM 820 N N . ARG A 1 100 ? 8.242 3.285 -15.435 1.00 62.66 100 ARG A N 1
ATOM 821 C CA . ARG A 1 100 ? 9.414 3.166 -16.310 1.00 62.66 100 ARG A CA 1
ATOM 822 C C . ARG A 1 100 ? 9.874 1.710 -16.337 1.00 62.66 100 ARG A C 1
ATOM 824 O O . ARG A 1 100 ? 10.567 1.241 -15.440 1.00 62.66 100 ARG A O 1
ATOM 831 N N . ARG A 1 101 ? 9.508 0.987 -17.400 1.00 58.78 101 ARG A N 1
ATOM 832 C CA . ARG A 1 101 ? 10.159 -0.289 -17.719 1.00 58.78 101 ARG A CA 1
ATOM 833 C C . ARG A 1 101 ? 11.629 -0.009 -17.995 1.00 58.78 101 ARG A C 1
ATOM 835 O O . ARG A 1 101 ? 11.949 0.844 -18.822 1.00 58.78 101 ARG A O 1
ATOM 842 N N . LEU A 1 102 ? 12.509 -0.734 -17.311 1.00 61.59 102 LEU A N 1
ATOM 843 C CA . LEU A 1 102 ? 13.918 -0.765 -17.677 1.00 61.59 102 LEU A CA 1
ATOM 844 C C . LEU A 1 102 ? 14.028 -1.146 -19.163 1.00 61.59 102 LEU A C 1
ATOM 846 O O . LEU A 1 102 ? 13.269 -2.012 -19.617 1.00 61.59 102 LEU A O 1
ATOM 850 N N . PRO A 1 103 ? 14.941 -0.520 -19.926 1.00 57.41 103 PRO A N 1
ATOM 851 C CA . PRO A 1 103 ? 15.174 -0.901 -21.309 1.00 57.41 103 PRO A CA 1
ATOM 852 C C . PRO A 1 103 ? 15.462 -2.399 -21.382 1.00 57.41 103 PRO A C 1
ATOM 854 O O . PRO A 1 103 ? 16.301 -2.909 -20.635 1.00 57.41 103 PRO A O 1
ATOM 857 N N . SER A 1 104 ? 14.760 -3.096 -22.276 1.00 53.22 104 SER A N 1
ATOM 858 C CA . SER A 1 104 ? 15.051 -4.496 -22.584 1.00 53.22 104 SER A CA 1
ATOM 859 C C . SER A 1 104 ? 16.536 -4.629 -22.949 1.00 53.22 104 SER A C 1
ATOM 861 O O . SER A 1 104 ? 17.024 -3.811 -23.739 1.00 53.22 104 SER A O 1
ATOM 863 N N . PRO A 1 105 ? 17.264 -5.642 -22.439 1.00 56.69 105 PRO A N 1
ATOM 864 C CA . PRO A 1 105 ? 18.658 -5.871 -22.819 1.00 56.69 105 PRO A CA 1
ATOM 865 C C . PRO A 1 105 ? 18.844 -6.056 -24.337 1.00 56.69 105 PRO A C 1
ATOM 867 O O . PRO A 1 105 ? 19.930 -5.801 -24.839 1.00 56.69 105 PRO A O 1
ATOM 870 N N . ALA A 1 106 ? 17.782 -6.390 -25.082 1.00 59.00 106 ALA A N 1
ATOM 871 C CA . ALA A 1 106 ? 17.798 -6.496 -26.543 1.00 59.00 106 ALA A CA 1
ATOM 872 C C . ALA A 1 106 ? 17.892 -5.148 -27.291 1.00 59.00 106 ALA A C 1
ATOM 874 O O . ALA A 1 106 ? 18.079 -5.143 -28.498 1.00 59.00 106 ALA A O 1
ATOM 875 N N . SER A 1 107 ? 17.747 -4.011 -26.602 1.00 55.75 107 SER A N 1
ATOM 876 C CA . SER A 1 107 ? 17.820 -2.665 -27.207 1.00 55.75 107 SER A CA 1
ATOM 877 C C . SER A 1 107 ? 19.208 -2.016 -27.135 1.00 55.75 107 SER A C 1
ATOM 879 O O . SER A 1 107 ? 19.374 -0.881 -27.571 1.00 55.75 107 SER A O 1
ATOM 881 N N . ARG A 1 108 ? 20.196 -2.712 -26.554 1.00 55.69 108 ARG A N 1
ATOM 882 C CA . ARG A 1 108 ? 21.597 -2.259 -26.451 1.00 55.69 108 ARG A CA 1
ATOM 883 C C . ARG A 1 108 ? 22.537 -3.023 -27.396 1.00 55.69 108 ARG A C 1
ATOM 885 O O . ARG A 1 108 ? 23.736 -3.068 -27.126 1.00 55.69 108 ARG A O 1
ATOM 892 N N . ALA A 1 109 ? 21.985 -3.655 -28.431 1.00 50.81 109 ALA A N 1
ATOM 893 C CA . ALA A 1 109 ? 22.719 -4.342 -29.490 1.00 50.81 109 ALA A CA 1
ATOM 894 C C . ALA A 1 109 ? 22.496 -3.623 -30.821 1.00 50.81 109 ALA A C 1
ATOM 896 O O . ALA A 1 109 ? 21.346 -3.176 -31.042 1.00 50.81 109 ALA A O 1
#